Protein AF-A0A1B8W9P7-F1 (afdb_monomer_lite)

Structure (mmCIF, N/CA/C/O backbone):
data_AF-A0A1B8W9P7-F1
#
_entry.id   AF-A0A1B8W9P7-F1
#
loop_
_atom_site.g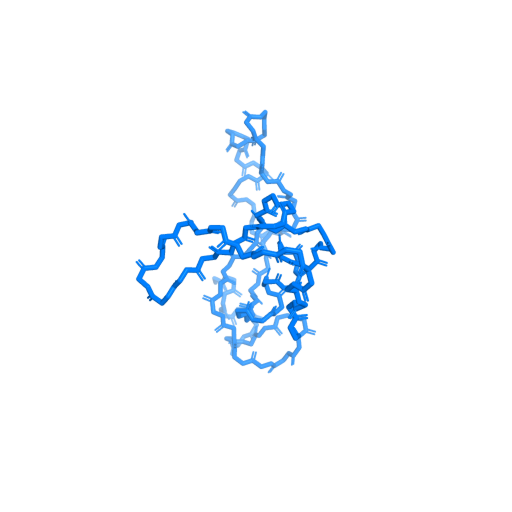roup_PDB
_atom_site.id
_atom_site.type_symbol
_atom_site.label_atom_id
_atom_site.label_alt_id
_atom_site.label_comp_id
_atom_site.label_asym_id
_atom_site.label_entity_id
_atom_site.label_seq_id
_atom_site.pdbx_PDB_ins_code
_atom_site.Cartn_x
_atom_site.Cartn_y
_atom_site.Cartn_z
_atom_site.occupancy
_atom_site.B_iso_or_equiv
_atom_site.auth_seq_id
_atom_site.auth_comp_id
_atom_site.auth_asym_id
_atom_site.auth_atom_id
_atom_site.pdbx_PDB_model_num
ATOM 1 N N . MET A 1 1 ? -9.731 -6.710 -13.544 1.00 78.06 1 MET A N 1
ATOM 2 C CA . MET A 1 1 ? -8.928 -5.678 -12.831 1.00 78.06 1 MET A CA 1
ATOM 3 C C . MET A 1 1 ? -8.537 -6.212 -11.443 1.00 78.06 1 MET A C 1
ATOM 5 O O . MET A 1 1 ? -9.271 -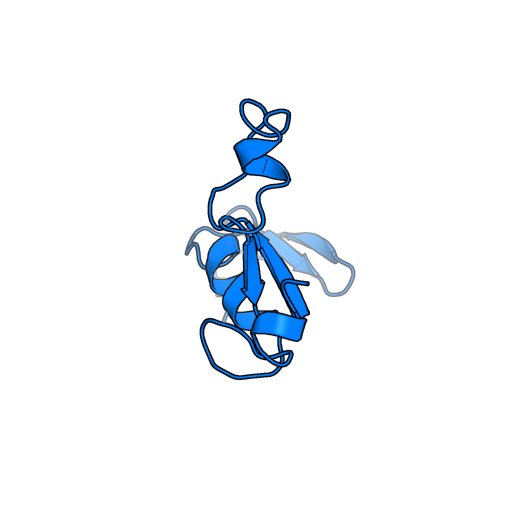7.058 -10.952 1.00 78.06 1 MET A O 1
ATOM 9 N N . LYS A 1 2 ? -7.429 -5.780 -10.799 1.00 91.19 2 LYS A N 1
ATOM 10 C CA . LYS A 1 2 ? -6.929 -6.381 -9.527 1.00 91.19 2 LYS A CA 1
ATOM 11 C C . LYS A 1 2 ? -7.976 -6.428 -8.397 1.00 91.19 2 LYS A C 1
ATOM 13 O O . LYS A 1 2 ? -8.045 -7.402 -7.665 1.00 91.19 2 LYS A O 1
ATOM 18 N N . ILE A 1 3 ? -8.827 -5.407 -8.302 1.00 95.81 3 ILE A N 1
ATOM 19 C CA . ILE A 1 3 ? -9.910 -5.319 -7.306 1.00 95.81 3 ILE A CA 1
ATOM 20 C C . ILE A 1 3 ? -10.975 -6.402 -7.542 1.00 95.81 3 ILE A C 1
ATOM 22 O O . ILE A 1 3 ? -11.422 -7.069 -6.611 1.00 95.81 3 ILE A O 1
ATOM 26 N N . GLU A 1 4 ? -11.374 -6.601 -8.799 1.00 95.62 4 GLU A N 1
ATOM 27 C CA . GLU A 1 4 ? -12.407 -7.573 -9.172 1.00 95.62 4 GLU A CA 1
ATOM 28 C C . GLU A 1 4 ? -11.939 -9.014 -8.961 1.00 95.62 4 GLU A C 1
ATOM 30 O O . GLU A 1 4 ? -12.737 -9.851 -8.549 1.00 95.62 4 GLU A O 1
ATOM 35 N N . SER A 1 5 ? -10.651 -9.304 -9.194 1.00 95.44 5 SER A N 1
ATOM 36 C CA . SER A 1 5 ? -10.098 -10.657 -9.024 1.00 95.44 5 SER A CA 1
ATOM 37 C C . SER A 1 5 ? -10.111 -11.151 -7.578 1.00 95.44 5 SER A C 1
ATOM 39 O O . SER A 1 5 ? -9.971 -12.347 -7.355 1.00 95.44 5 SER A O 1
ATOM 41 N N . VAL A 1 6 ? -10.281 -10.247 -6.611 1.00 96.31 6 VAL A N 1
ATOM 42 C CA . VAL A 1 6 ? -10.325 -10.551 -5.170 1.00 96.31 6 VAL A CA 1
ATOM 43 C C . VAL A 1 6 ? -11.658 -10.140 -4.543 1.00 96.31 6 VAL A C 1
ATOM 45 O O . VAL A 1 6 ? -11.764 -9.997 -3.330 1.00 96.31 6 VAL A O 1
ATOM 48 N N . HIS A 1 7 ? -12.688 -9.907 -5.364 1.00 97.56 7 HIS A N 1
ATOM 49 C CA . HIS A 1 7 ? -14.031 -9.524 -4.914 1.00 97.56 7 HIS A CA 1
ATOM 50 C C . HIS A 1 7 ? -14.064 -8.280 -4.005 1.00 97.56 7 HIS A C 1
ATOM 52 O O . HIS A 1 7 ? -14.924 -8.156 -3.135 1.00 97.56 7 HIS A O 1
ATOM 58 N N . GLY A 1 8 ? -13.126 -7.346 -4.201 1.00 97.44 8 GLY A N 1
ATOM 59 C CA . GLY A 1 8 ? -12.999 -6.145 -3.372 1.00 97.44 8 GLY A CA 1
ATOM 60 C C . GLY A 1 8 ? -12.459 -6.391 -1.957 1.00 97.44 8 GLY A C 1
ATOM 61 O O . GLY A 1 8 ? -12.522 -5.486 -1.123 1.00 97.44 8 GLY A O 1
ATOM 62 N N . LEU A 1 9 ? -11.925 -7.580 -1.671 1.00 98.38 9 LEU A N 1
ATOM 63 C CA . LEU A 1 9 ? -11.352 -7.931 -0.375 1.00 98.38 9 LEU A CA 1
ATOM 64 C C . LEU A 1 9 ? -9.835 -7.709 -0.351 1.00 98.38 9 LEU A C 1
ATOM 66 O O . LEU A 1 9 ? -9.147 -7.830 -1.360 1.00 98.38 9 LEU A O 1
ATOM 70 N N . CYS A 1 10 ? -9.328 -7.362 0.826 1.00 98.19 10 CYS A N 1
ATOM 71 C CA . CYS A 1 10 ? -7.913 -7.275 1.139 1.00 98.19 10 CYS A CA 1
ATOM 72 C C . CYS A 1 10 ? -7.285 -8.665 1.051 1.00 98.19 10 CYS A C 1
ATOM 74 O O . CYS A 1 10 ? -7.684 -9.559 1.793 1.00 98.19 10 CYS A O 1
ATOM 76 N N . GLU A 1 11 ? -6.242 -8.816 0.239 1.00 97.75 11 GLU A N 1
ATOM 77 C CA . GLU A 1 11 ? -5.548 -10.098 0.041 1.00 97.75 11 GLU A CA 1
ATOM 78 C C . GLU A 1 11 ? -4.792 -10.603 1.280 1.00 97.75 11 GLU A C 1
ATOM 80 O O . GLU A 1 11 ? -4.355 -11.750 1.301 1.00 97.75 11 GLU A O 1
ATOM 85 N N . ARG A 1 12 ? -4.634 -9.767 2.316 1.00 97.38 12 ARG A N 1
ATOM 86 C CA . ARG A 1 12 ? -3.915 -10.117 3.552 1.00 97.38 12 ARG A CA 1
ATOM 87 C C . ARG A 1 12 ? -4.833 -10.484 4.726 1.00 97.38 12 ARG A C 1
ATOM 89 O O . ARG A 1 12 ? -4.409 -11.229 5.603 1.00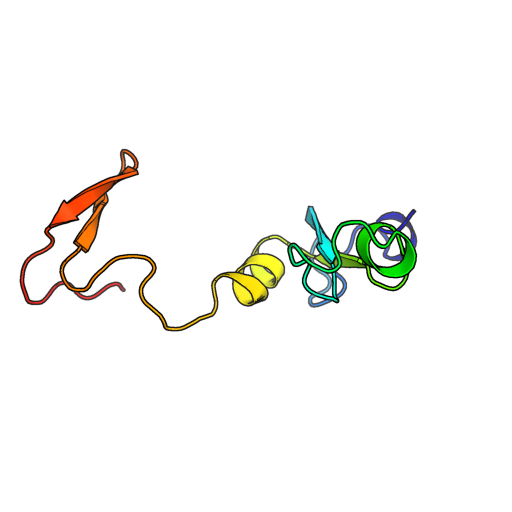 97.38 12 ARG A O 1
ATOM 96 N N . CYS A 1 13 ? -6.049 -9.933 4.799 1.00 97.75 13 CYS A N 1
ATOM 97 C CA . CYS A 1 13 ? -6.908 -10.076 5.989 1.00 97.75 13 CYS A CA 1
ATOM 98 C C . CYS A 1 13 ? -8.411 -10.223 5.710 1.00 97.75 13 CYS A C 1
ATOM 100 O O . CYS A 1 13 ? -9.203 -10.146 6.650 1.00 97.75 13 CYS A O 1
ATOM 102 N N . ASP A 1 14 ? -8.813 -10.365 4.444 1.00 97.25 14 ASP A N 1
ATOM 103 C CA . ASP A 1 14 ? -10.195 -10.598 3.992 1.00 97.25 14 ASP A CA 1
ATOM 104 C C . ASP A 1 14 ? -11.230 -9.513 4.364 1.00 97.25 14 ASP A C 1
ATOM 106 O O . ASP A 1 14 ? -12.418 -9.637 4.067 1.00 97.25 14 ASP A O 1
ATOM 110 N N . LYS A 1 15 ? -10.806 -8.400 4.975 1.00 97.69 15 LYS A N 1
ATOM 111 C CA . LYS A 1 15 ? -11.620 -7.180 5.137 1.00 97.69 15 LYS A CA 1
ATOM 112 C C . LYS A 1 15 ? -11.734 -6.434 3.801 1.00 97.69 15 LYS A C 1
ATOM 114 O O . LYS A 1 15 ? -10.893 -6.646 2.936 1.00 97.69 15 LYS A O 1
ATOM 119 N N . PRO A 1 16 ? -12.686 -5.501 3.621 1.00 98.31 16 PRO A N 1
ATOM 120 C CA . PRO A 1 16 ? -12.726 -4.660 2.424 1.00 98.31 16 PRO A CA 1
ATOM 121 C C . PRO A 1 16 ? -11.378 -3.976 2.145 1.00 98.31 16 PRO A C 1
ATOM 123 O O . PRO A 1 16 ? -10.783 -3.363 3.038 1.00 98.31 16 PRO A O 1
ATOM 126 N N . GLY A 1 17 ? -10.885 -4.108 0.913 1.00 97.31 17 GLY A N 1
ATOM 127 C CA . GLY A 1 17 ? -9.655 -3.453 0.476 1.00 97.31 17 GLY A CA 1
ATOM 128 C C . GLY A 1 17 ? -9.853 -1.953 0.237 1.00 97.31 17 GLY A C 1
ATOM 129 O O . GLY A 1 17 ? -10.968 -1.431 0.260 1.00 97.31 17 GLY A O 1
ATOM 130 N N . TYR A 1 18 ? -8.751 -1.234 0.034 1.00 97.50 18 TYR A N 1
ATOM 131 C CA . TYR A 1 18 ? -8.769 0.217 -0.174 1.00 97.50 18 TYR A CA 1
ATOM 132 C C . TYR A 1 18 ? -7.674 0.695 -1.139 1.00 97.50 18 TYR A C 1
ATOM 134 O O . TYR A 1 18 ? -7.924 1.590 -1.943 1.00 97.50 18 TYR A O 1
ATOM 142 N N . ILE A 1 19 ? -6.482 0.093 -1.097 1.00 96.69 19 ILE A N 1
ATOM 143 C CA . ILE A 1 19 ? -5.281 0.543 -1.815 1.00 96.69 19 ILE A CA 1
ATOM 144 C C . ILE A 1 19 ? -4.781 -0.587 -2.711 1.00 96.69 19 ILE A C 1
ATOM 146 O O . ILE A 1 19 ? -4.724 -1.733 -2.280 1.00 96.69 19 ILE A O 1
ATOM 150 N N . VAL A 1 20 ? -4.394 -0.270 -3.948 1.00 96.69 20 VAL A N 1
ATOM 151 C CA . VAL A 1 20 ? -3.575 -1.175 -4.767 1.00 96.69 20 VAL A CA 1
ATOM 152 C C . VAL A 1 20 ? -2.109 -0.855 -4.477 1.00 96.69 20 VAL A C 1
ATOM 154 O O . VAL A 1 20 ? -1.673 0.271 -4.704 1.00 96.69 20 VAL A O 1
ATOM 157 N N . HIS A 1 21 ? -1.380 -1.821 -3.937 1.00 96.00 21 HIS A N 1
ATOM 158 C CA . HIS A 1 21 ? -0.023 -1.697 -3.418 1.00 96.00 21 HIS A CA 1
ATOM 159 C C . HIS A 1 21 ? 0.956 -2.536 -4.244 1.00 96.00 21 HIS A C 1
ATOM 161 O O . HIS A 1 21 ? 0.627 -3.646 -4.653 1.00 96.00 21 HIS A O 1
ATOM 167 N N . HIS A 1 22 ? 2.162 -2.020 -4.487 1.00 97.25 22 HIS A N 1
ATOM 168 C CA . HIS A 1 22 ? 3.229 -2.764 -5.161 1.00 97.25 22 HIS A CA 1
ATOM 169 C C . HIS A 1 22 ? 3.925 -3.724 -4.196 1.00 97.25 22 HIS A C 1
ATOM 171 O O . HIS A 1 22 ? 4.530 -3.274 -3.232 1.00 97.25 22 HIS A O 1
ATOM 177 N N . THR A 1 23 ? 3.933 -5.022 -4.498 1.00 95.75 23 THR A N 1
ATOM 178 C CA . THR A 1 23 ? 4.650 -6.034 -3.694 1.00 95.75 23 THR A CA 1
ATOM 179 C C . THR A 1 23 ? 6.171 -5.936 -3.840 1.00 95.75 23 THR A C 1
ATOM 181 O O . THR A 1 23 ? 6.921 -6.413 -2.990 1.00 95.75 23 THR A O 1
ATOM 184 N N . VAL A 1 24 ? 6.643 -5.290 -4.911 1.00 96.50 24 VAL A N 1
ATOM 185 C CA . VAL A 1 24 ? 8.039 -4.885 -5.100 1.00 96.50 24 VAL A CA 1
ATOM 186 C C . VAL A 1 24 ? 8.136 -3.376 -4.915 1.00 96.50 24 VAL A C 1
ATOM 188 O O . VAL A 1 24 ? 7.553 -2.614 -5.686 1.00 96.50 24 VAL A O 1
ATOM 191 N N . TYR A 1 25 ? 8.920 -2.933 -3.931 1.00 95.38 25 TYR A N 1
ATOM 192 C CA . TYR A 1 25 ? 9.107 -1.510 -3.657 1.00 95.38 25 TYR A CA 1
ATOM 193 C C . TYR A 1 25 ? 9.635 -0.750 -4.878 1.00 95.38 25 TYR A C 1
ATOM 195 O O . TYR A 1 25 ? 10.685 -1.076 -5.452 1.00 95.38 25 TYR A O 1
ATOM 203 N N . LEU A 1 26 ? 8.927 0.320 -5.239 1.00 96.69 26 LEU A N 1
ATOM 204 C CA . LEU A 1 26 ? 9.409 1.260 -6.235 1.00 96.69 26 LEU A CA 1
ATOM 205 C C . LEU A 1 26 ? 10.524 2.128 -5.649 1.00 96.69 26 LEU A C 1
ATOM 207 O O . LEU A 1 26 ? 10.470 2.630 -4.530 1.00 96.69 26 LEU A O 1
ATOM 211 N N . THR A 1 27 ? 11.550 2.317 -6.455 1.00 96.88 27 THR A N 1
ATOM 212 C CA . THR A 1 27 ? 12.741 3.111 -6.199 1.00 96.88 27 THR A CA 1
ATOM 213 C C . THR A 1 27 ? 12.983 3.990 -7.417 1.00 96.88 27 THR A C 1
ATOM 215 O O . THR A 1 27 ? 12.530 3.690 -8.524 1.00 96.88 27 THR A O 1
ATOM 218 N N . ALA A 1 28 ? 13.797 5.034 -7.266 1.00 97.94 28 ALA A N 1
ATOM 219 C CA . ALA A 1 28 ? 14.192 5.872 -8.400 1.00 97.94 28 ALA A CA 1
ATOM 220 C C . ALA A 1 28 ? 14.850 5.078 -9.552 1.00 97.94 28 ALA A C 1
ATOM 222 O O . ALA A 1 28 ? 14.843 5.534 -10.691 1.00 97.94 28 ALA A O 1
ATOM 223 N N . LYS A 1 29 ? 15.408 3.890 -9.271 1.00 98.06 29 LYS A N 1
ATOM 224 C CA . LYS A 1 29 ? 16.063 3.037 -10.271 1.00 98.06 29 LYS A CA 1
ATOM 225 C C . LYS A 1 29 ? 15.086 2.167 -11.065 1.00 98.06 29 LYS A C 1
ATOM 227 O O . LYS A 1 29 ? 15.361 1.902 -12.227 1.00 98.06 29 LYS A O 1
ATOM 232 N N . ASN A 1 30 ? 13.990 1.709 -10.454 1.00 97.94 30 ASN A N 1
ATOM 233 C CA . ASN A 1 30 ? 13.070 0.745 -11.075 1.00 97.94 30 ASN A CA 1
ATOM 234 C C . ASN A 1 30 ? 11.709 1.344 -11.478 1.00 97.94 30 ASN A C 1
ATOM 236 O O . ASN A 1 30 ? 10.956 0.687 -12.184 1.00 97.94 30 ASN A O 1
ATOM 240 N N . ILE A 1 31 ? 11.396 2.587 -11.090 1.00 97.75 31 ILE A N 1
ATOM 241 C CA . ILE A 1 31 ? 10.079 3.201 -11.341 1.00 97.75 31 ILE A CA 1
ATOM 242 C C . ILE A 1 31 ? 9.704 3.284 -12.831 1.00 97.75 31 ILE A C 1
ATOM 244 O O . ILE A 1 31 ? 8.529 3.193 -13.182 1.00 97.75 31 ILE A O 1
ATOM 248 N N . ASN A 1 32 ? 10.701 3.411 -13.711 1.00 98.25 32 ASN A N 1
ATOM 249 C CA . ASN A 1 32 ? 10.501 3.505 -15.159 1.00 98.25 32 ASN A CA 1
ATOM 250 C C . ASN A 1 32 ? 10.476 2.141 -15.867 1.00 98.25 32 ASN A C 1
ATOM 252 O O . ASN A 1 32 ? 10.288 2.108 -17.080 1.00 98.25 32 ASN A O 1
ATOM 256 N N . ASP A 1 33 ? 10.684 1.034 -15.150 1.00 98.38 33 ASP A N 1
ATOM 257 C CA . ASP A 1 33 ? 10.545 -0.306 -15.716 1.00 98.38 33 ASP A CA 1
ATOM 258 C C . ASP A 1 33 ? 9.066 -0.732 -15.651 1.00 98.38 33 ASP A C 1
ATOM 260 O O . ASP A 1 33 ? 8.563 -1.005 -14.557 1.00 98.38 33 ASP A O 1
ATOM 264 N N . PRO A 1 34 ? 8.337 -0.801 -16.783 1.00 97.50 34 PRO A N 1
ATOM 265 C CA . PRO A 1 34 ? 6.916 -1.142 -16.783 1.00 97.50 34 PRO A CA 1
ATOM 266 C C . PRO A 1 34 ? 6.646 -2.580 -16.326 1.00 97.50 34 PRO A C 1
ATOM 268 O O . PRO A 1 34 ? 5.547 -2.863 -15.850 1.00 97.50 34 PRO A O 1
ATOM 271 N N . TRP A 1 35 ? 7.635 -3.478 -16.408 1.00 97.94 35 TRP A N 1
ATOM 272 C CA . TRP A 1 35 ? 7.520 -4.841 -15.882 1.00 97.94 35 TRP A CA 1
ATOM 273 C C . TRP A 1 35 ? 7.555 -4.888 -14.353 1.00 97.94 35 TRP A C 1
ATOM 275 O O . TRP A 1 35 ? 7.247 -5.927 -13.768 1.00 97.94 35 TRP A O 1
ATOM 285 N N . ILE A 1 36 ? 7.891 -3.761 -13.717 1.00 97.50 36 ILE A N 1
ATOM 286 C CA . ILE A 1 36 ? 7.836 -3.558 -12.271 1.00 97.50 36 ILE A CA 1
ATOM 287 C C . ILE A 1 36 ? 6.681 -2.616 -11.915 1.00 97.50 36 ILE A C 1
ATOM 289 O O . ILE A 1 36 ? 5.811 -2.980 -11.130 1.00 97.50 36 ILE A O 1
ATOM 293 N N . SER A 1 37 ? 6.633 -1.418 -12.502 1.00 97.44 37 SER A N 1
ATOM 294 C CA . SER A 1 37 ? 5.691 -0.374 -12.079 1.00 97.44 37 SER A CA 1
ATOM 295 C C . SER A 1 37 ? 4.248 -0.604 -12.527 1.00 97.44 37 SER A C 1
ATOM 297 O O . SER A 1 37 ? 3.333 -0.142 -11.842 1.00 97.44 37 SER A O 1
ATOM 299 N N . LEU A 1 38 ? 4.036 -1.328 -13.634 1.00 95.75 38 LEU A N 1
ATOM 300 C CA . LEU A 1 38 ? 2.715 -1.568 -14.234 1.00 95.75 38 LEU A CA 1
ATOM 301 C C . LEU A 1 38 ? 2.315 -3.051 -14.275 1.00 95.75 38 LEU A C 1
ATOM 303 O O . LEU A 1 38 ? 1.238 -3.382 -14.774 1.00 95.75 38 LEU A O 1
ATOM 307 N N . ASN A 1 39 ? 3.156 -3.951 -13.765 1.00 96.62 39 ASN A N 1
ATOM 308 C CA . ASN A 1 39 ? 2.869 -5.379 -13.774 1.00 96.62 39 ASN A CA 1
ATOM 309 C C . ASN A 1 39 ? 1.845 -5.740 -12.691 1.00 96.62 39 ASN A C 1
ATOM 311 O O . ASN A 1 39 ? 2.130 -5.655 -11.501 1.00 96.62 39 ASN A O 1
ATOM 315 N N . VAL A 1 40 ? 0.664 -6.195 -13.116 1.00 94.81 40 VAL A N 1
ATOM 316 C CA . VAL A 1 40 ? -0.454 -6.564 -12.233 1.00 94.81 40 VAL A CA 1
ATOM 317 C C . VAL A 1 40 ? -0.106 -7.717 -11.288 1.00 94.81 40 VAL A C 1
ATOM 319 O O . VAL A 1 40 ? -0.661 -7.783 -10.194 1.00 94.81 40 VAL A O 1
ATOM 322 N N . GLU A 1 41 ? 0.823 -8.596 -11.668 1.00 95.69 41 GLU A N 1
ATOM 323 C CA . GLU A 1 41 ? 1.303 -9.683 -10.802 1.00 95.69 41 GLU A CA 1
ATOM 324 C C . GLU A 1 41 ? 2.141 -9.167 -9.622 1.00 95.69 41 GLU A C 1
ATOM 326 O O . GLU A 1 41 ? 2.268 -9.850 -8.610 1.00 95.69 41 GLU A O 1
ATOM 331 N N . LEU A 1 42 ? 2.673 -7.944 -9.729 1.00 97.06 42 LEU A N 1
ATOM 332 C CA . LEU A 1 42 ? 3.411 -7.252 -8.669 1.00 97.06 42 LEU A CA 1
ATOM 333 C C . LEU A 1 42 ? 2.539 -6.243 -7.913 1.00 97.06 42 LEU A C 1
ATOM 335 O O . LEU A 1 42 ? 3.058 -5.382 -7.203 1.00 97.06 42 LEU A O 1
ATOM 339 N N . LEU A 1 43 ? 1.217 -6.340 -8.068 1.00 96.88 43 LEU A N 1
ATOM 340 C CA . LEU A 1 43 ? 0.241 -5.549 -7.332 1.00 96.88 43 LEU A CA 1
ATOM 341 C C . LEU A 1 43 ? -0.576 -6.446 -6.402 1.00 96.88 43 LEU A C 1
ATOM 343 O O . LEU A 1 43 ? -1.000 -7.540 -6.776 1.00 96.88 43 LEU A O 1
ATOM 347 N N . GLU A 1 44 ? -0.882 -5.934 -5.220 1.00 97.00 44 GLU A N 1
ATOM 348 C CA . GLU A 1 44 ? -1.832 -6.501 -4.268 1.00 97.00 44 GLU A CA 1
ATOM 349 C C . GLU A 1 44 ? -2.899 -5.463 -3.897 1.00 97.00 44 GLU A C 1
ATOM 351 O O . GLU A 1 44 ? -2.644 -4.263 -3.902 1.00 97.00 44 GLU A O 1
ATOM 356 N N . TYR A 1 45 ? -4.119 -5.897 -3.603 1.00 98.00 45 TYR A N 1
ATOM 357 C CA . TYR A 1 45 ? -5.181 -5.049 -3.087 1.00 98.00 45 TYR A CA 1
ATOM 358 C C . TYR A 1 45 ? -5.269 -5.223 -1.573 1.00 98.00 45 TYR A C 1
ATOM 360 O O . TYR A 1 45 ? -5.604 -6.297 -1.076 1.00 98.00 45 TYR A O 1
ATOM 368 N N . THR A 1 46 ? -4.958 -4.164 -0.829 1.00 97.88 46 THR A N 1
ATOM 369 C CA . THR A 1 46 ? -4.864 -4.183 0.633 1.00 97.88 46 THR A CA 1
ATOM 370 C C . THR A 1 46 ? -5.796 -3.168 1.281 1.00 97.88 46 THR A C 1
ATOM 372 O O . THR A 1 46 ? -6.168 -2.148 0.694 1.00 97.88 46 THR A O 1
ATOM 375 N N . CYS A 1 47 ? -6.223 -3.448 2.513 1.00 97.62 47 CYS A N 1
ATOM 376 C CA . CYS A 1 47 ? -6.881 -2.452 3.354 1.00 97.62 47 CYS A CA 1
ATOM 377 C C . CYS A 1 47 ? -5.848 -1.450 3.901 1.00 97.62 47 CYS A C 1
ATOM 379 O O . CYS A 1 47 ? -4.642 -1.699 3.879 1.00 97.62 47 CYS A O 1
ATOM 381 N N . ARG A 1 48 ? -6.325 -0.309 4.415 1.00 95.06 48 ARG A N 1
ATOM 382 C CA . ARG A 1 48 ? -5.452 0.748 4.952 1.00 95.06 48 ARG A CA 1
ATOM 383 C C . ARG A 1 48 ? -4.570 0.261 6.104 1.00 95.06 48 ARG A C 1
ATOM 385 O O . ARG A 1 48 ? -3.408 0.640 6.151 1.00 95.06 48 ARG A O 1
ATOM 392 N N . ASP A 1 49 ? -5.106 -0.577 6.987 1.00 94.69 49 ASP A N 1
ATOM 393 C CA . ASP A 1 49 ? -4.373 -1.076 8.155 1.00 94.69 49 ASP A CA 1
ATOM 394 C C . ASP A 1 49 ? -3.190 -1.948 7.719 1.00 94.69 49 ASP A C 1
ATOM 396 O O . ASP A 1 49 ? -2.053 -1.634 8.051 1.00 94.69 49 ASP A O 1
ATOM 400 N N . CYS A 1 50 ? -3.428 -2.956 6.871 1.00 95.38 50 CYS A N 1
ATOM 401 C CA . CYS A 1 50 ? -2.362 -3.826 6.369 1.00 95.38 50 CYS A CA 1
ATOM 402 C C . CYS A 1 50 ? -1.330 -3.074 5.512 1.00 95.38 50 CYS A C 1
ATOM 404 O O . CYS A 1 50 ? -0.146 -3.395 5.552 1.00 95.38 50 CYS A O 1
ATOM 406 N N . HIS A 1 51 ? -1.756 -2.063 4.747 1.00 94.88 51 HIS A N 1
ATOM 407 C CA . HIS A 1 51 ? -0.831 -1.198 4.012 1.00 94.88 51 HIS A CA 1
ATOM 408 C C . HIS A 1 51 ? 0.049 -0.361 4.953 1.00 94.88 51 HIS A C 1
ATOM 410 O O . HIS A 1 51 ? 1.242 -0.183 4.712 1.00 94.88 51 HIS A O 1
ATOM 416 N N . ASN A 1 52 ? -0.537 0.183 6.019 1.00 90.75 52 ASN A N 1
ATOM 417 C CA . ASN A 1 52 ? 0.195 0.975 6.999 1.00 90.75 52 ASN A CA 1
ATOM 418 C C . ASN A 1 52 ? 1.124 0.106 7.847 1.00 90.75 52 ASN A C 1
ATOM 420 O O . ASN A 1 52 ? 2.207 0.558 8.179 1.00 90.75 52 ASN A O 1
ATOM 424 N N . GLU A 1 53 ? 0.751 -1.128 8.174 1.00 90.06 53 GLU A N 1
ATOM 425 C CA . GLU A 1 53 ? 1.655 -2.073 8.841 1.00 90.06 53 GLU A CA 1
ATOM 426 C C . GLU A 1 53 ? 2.921 -2.326 8.006 1.00 90.06 53 GLU A C 1
ATOM 428 O O . GLU A 1 53 ? 4.016 -2.346 8.560 1.00 90.06 53 GLU A O 1
ATOM 433 N N . GLU A 1 54 ? 2.794 -2.429 6.679 1.00 89.25 54 GLU A N 1
ATOM 434 C CA . GLU A 1 54 ? 3.927 -2.587 5.756 1.00 89.25 54 GLU A CA 1
ATOM 435 C C . GLU A 1 54 ? 4.854 -1.356 5.740 1.00 89.25 54 GLU A C 1
ATOM 437 O O . GLU A 1 54 ? 6.065 -1.484 5.900 1.00 89.25 54 GLU A O 1
ATOM 442 N N . HIS A 1 55 ? 4.297 -0.148 5.572 1.00 85.75 55 HIS A N 1
ATOM 443 C CA . HIS A 1 55 ? 5.097 1.077 5.372 1.00 85.75 55 HIS A CA 1
ATOM 444 C C . HIS A 1 55 ? 5.421 1.858 6.648 1.00 85.75 55 HIS A C 1
ATOM 446 O O . HIS A 1 55 ? 6.380 2.624 6.683 1.00 85.75 55 HIS A O 1
ATOM 452 N N . MET A 1 56 ? 4.594 1.727 7.680 1.00 75.69 56 MET A N 1
ATOM 453 C CA . MET A 1 56 ? 4.664 2.487 8.934 1.00 75.69 56 MET A CA 1
ATOM 454 C C . MET A 1 56 ? 4.909 1.590 10.153 1.00 75.69 56 MET A C 1
ATOM 456 O O . MET A 1 56 ? 5.046 2.106 11.259 1.00 75.69 56 MET A O 1
ATOM 460 N N . GLY A 1 57 ? 4.986 0.266 9.977 1.00 58.91 57 GLY A N 1
ATOM 461 C CA . GLY A 1 57 ? 5.270 -0.691 11.050 1.00 58.91 57 GLY A CA 1
ATOM 462 C C . GLY A 1 57 ? 6.721 -0.690 11.540 1.00 58.91 57 GLY A C 1
ATOM 463 O O . GLY A 1 57 ? 7.076 -1.483 12.411 1.00 58.91 57 GLY A O 1
ATOM 464 N N . THR A 1 58 ? 7.585 0.182 11.015 1.00 55.19 58 THR A N 1
ATOM 465 C CA . THR A 1 58 ? 8.941 0.328 11.544 1.00 55.19 58 THR A CA 1
ATOM 466 C C . THR A 1 58 ? 8.880 0.982 12.921 1.00 55.19 58 THR A C 1
ATOM 468 O O . THR A 1 58 ? 8.343 2.075 13.067 1.00 55.19 58 THR A O 1
ATOM 471 N N . ALA A 1 59 ? 9.498 0.347 13.918 1.00 55.25 59 ALA A N 1
ATOM 472 C CA . ALA A 1 59 ? 9.652 0.867 15.281 1.00 55.25 59 ALA A CA 1
ATOM 473 C C . ALA A 1 59 ? 10.424 2.204 15.366 1.00 55.25 59 ALA A C 1
ATOM 475 O O . ALA A 1 59 ? 10.565 2.769 16.452 1.00 55.25 59 ALA A O 1
ATOM 476 N N . GLU A 1 60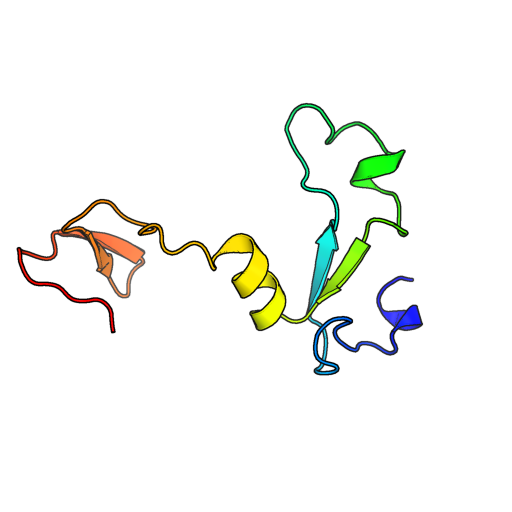 ? 10.934 2.700 14.237 1.00 58.03 60 GLU A N 1
ATOM 477 C CA . GLU A 1 60 ? 11.642 3.965 14.139 1.00 58.03 60 GLU A CA 1
ATOM 478 C C . GLU A 1 60 ? 10.676 5.150 14.310 1.00 58.03 60 GLU A C 1
ATOM 480 O O . GLU A 1 60 ? 9.656 5.246 13.617 1.00 58.03 60 GLU A O 1
ATOM 485 N N . PRO A 1 61 ? 10.979 6.086 15.223 1.00 63.66 61 PRO A N 1
ATOM 486 C CA . PRO A 1 61 ? 10.190 7.292 15.390 1.00 63.66 61 PRO A CA 1
ATOM 487 C C . PRO A 1 61 ? 10.102 8.095 14.082 1.00 63.66 61 PRO A C 1
ATOM 489 O O . PRO A 1 61 ? 11.110 8.526 13.533 1.00 63.66 61 PRO A O 1
ATOM 492 N N . ILE A 1 62 ? 8.875 8.380 13.625 1.00 74.31 62 ILE A N 1
ATOM 493 C CA . ILE A 1 62 ? 8.593 9.286 12.484 1.00 74.31 62 ILE A CA 1
ATOM 494 C C . ILE A 1 62 ? 9.212 10.686 12.697 1.00 74.31 62 ILE A C 1
ATOM 496 O O . ILE A 1 62 ? 9.428 11.445 11.755 1.00 74.31 62 ILE A O 1
ATOM 500 N N . THR A 1 63 ? 9.480 11.046 13.950 1.00 81.06 63 THR A N 1
ATOM 501 C CA . THR A 1 63 ? 9.984 12.345 14.390 1.00 81.06 63 THR A CA 1
ATOM 502 C C . THR A 1 63 ? 11.233 12.154 15.253 1.00 81.06 63 THR A C 1
ATOM 504 O O . THR A 1 63 ? 11.378 11.130 15.916 1.00 81.06 63 THR A O 1
ATOM 507 N N . ALA A 1 64 ? 12.143 13.133 15.276 1.00 82.25 64 ALA A N 1
ATOM 508 C CA . ALA A 1 64 ? 13.338 13.074 16.123 1.00 82.25 64 ALA A CA 1
ATOM 509 C C . ALA A 1 64 ? 12.972 12.903 17.613 1.00 82.25 64 ALA A C 1
ATOM 511 O O . ALA A 1 64 ? 11.900 13.331 18.053 1.00 82.25 64 ALA A O 1
ATOM 512 N N . GLN A 1 65 ? 13.869 12.314 18.410 1.00 78.44 65 GLN A N 1
ATOM 513 C CA . GLN A 1 65 ? 13.654 12.163 19.851 1.00 78.44 65 GLN A CA 1
ATOM 514 C C . GLN A 1 65 ? 13.331 13.521 20.498 1.00 78.44 65 GLN A C 1
ATOM 516 O O . GLN A 1 65 ? 14.011 14.514 20.251 1.00 78.44 65 GLN A O 1
ATOM 521 N N . GLY A 1 66 ? 12.274 13.560 21.314 1.00 82.81 66 GLY A N 1
ATOM 522 C CA . GLY A 1 66 ? 11.785 14.799 21.926 1.00 82.81 66 GLY A CA 1
ATOM 523 C C . GLY A 1 66 ? 10.927 15.669 21.001 1.00 82.81 66 GLY A C 1
ATOM 524 O O . GLY A 1 66 ? 10.701 16.836 21.310 1.00 82.81 66 GLY A O 1
ATOM 525 N N . THR A 1 67 ? 10.438 15.137 19.872 1.00 86.50 67 THR A N 1
ATOM 526 C CA . THR A 1 67 ? 9.513 15.852 18.975 1.00 86.50 67 THR A CA 1
ATOM 527 C C . THR A 1 67 ? 8.263 15.037 18.641 1.00 86.50 67 THR A C 1
ATOM 529 O O . THR A 1 67 ? 8.313 13.808 18.559 1.00 86.50 67 THR A O 1
ATOM 532 N N . ALA A 1 68 ? 7.130 15.717 18.444 1.00 87.69 68 ALA A N 1
ATOM 533 C CA . ALA A 1 68 ? 5.856 15.125 18.028 1.00 87.69 68 ALA A CA 1
ATOM 534 C C . ALA A 1 68 ? 5.063 16.104 17.151 1.00 87.69 68 ALA A C 1
ATOM 536 O O . ALA A 1 68 ? 5.326 17.302 17.177 1.00 87.69 68 ALA A O 1
ATOM 537 N N . PHE A 1 69 ? 4.093 15.602 16.384 1.00 87.19 69 PHE A N 1
ATOM 538 C CA . PHE A 1 69 ? 3.134 16.455 15.681 1.00 87.19 69 PHE A CA 1
ATOM 539 C C . PHE A 1 69 ? 1.962 16.812 16.603 1.00 87.19 69 PHE A C 1
ATOM 541 O O . PHE A 1 69 ? 1.463 15.932 17.309 1.00 87.19 69 PHE A O 1
ATOM 548 N N . ASP A 1 70 ? 1.538 18.076 16.602 1.00 85.75 70 ASP A N 1
ATOM 549 C CA . ASP A 1 70 ? 0.296 18.513 17.251 1.00 85.75 70 ASP A CA 1
ATOM 550 C C . ASP A 1 70 ? -0.947 18.199 16.388 1.00 85.75 70 ASP A C 1
ATOM 552 O O . ASP A 1 70 ? -0.844 17.656 15.286 1.00 85.75 70 ASP A O 1
ATOM 556 N N . GLU A 1 71 ? -2.141 18.533 16.886 1.00 89.06 71 GLU A N 1
ATOM 557 C CA . GLU A 1 71 ? -3.415 18.297 16.182 1.00 89.06 71 GLU A CA 1
ATOM 558 C C . GLU A 1 71 ? -3.553 19.072 14.856 1.00 89.06 71 GLU A C 1
ATOM 560 O O . GLU A 1 71 ? -4.363 18.706 14.005 1.00 89.06 71 GLU A O 1
ATOM 565 N N . TYR A 1 72 ? -2.744 20.116 14.662 1.00 91.94 72 TYR A N 1
ATOM 566 C CA . TYR A 1 72 ? -2.698 20.929 13.447 1.00 91.94 72 TYR A CA 1
ATOM 567 C C . TYR A 1 72 ? -1.608 20.454 12.474 1.00 91.94 72 TYR A C 1
ATOM 569 O O . TYR A 1 72 ? -1.465 21.015 11.388 1.00 91.94 72 TYR A O 1
ATOM 577 N N . GLY A 1 73 ? -0.843 19.422 12.845 1.00 85.44 73 GLY A N 1
ATOM 578 C CA . GLY A 1 73 ? 0.252 18.878 12.049 1.00 85.44 73 GLY A CA 1
ATOM 579 C C . GLY A 1 73 ? 1.569 19.651 12.168 1.00 85.44 73 GLY A C 1
ATOM 580 O O . GLY A 1 73 ? 2.462 19.436 11.348 1.00 85.44 73 GLY A O 1
ATOM 581 N N . ASN A 1 74 ? 1.737 20.524 13.167 1.00 91.56 74 ASN A N 1
ATOM 582 C CA . ASN A 1 74 ? 3.016 21.194 13.418 1.00 91.56 74 ASN A CA 1
ATOM 583 C C . ASN A 1 74 ? 3.966 20.277 14.188 1.00 91.56 74 ASN A C 1
ATOM 585 O O . ASN A 1 74 ? 3.561 19.631 15.153 1.00 91.56 74 ASN A O 1
ATOM 589 N N . LEU A 1 75 ? 5.248 20.267 13.816 1.00 90.88 75 LEU A N 1
ATOM 590 C CA . LEU A 1 75 ? 6.284 19.581 14.586 1.00 90.88 75 LEU A CA 1
ATOM 591 C C . LEU A 1 75 ? 6.662 20.420 15.818 1.00 90.88 75 LEU A C 1
ATOM 593 O O . LEU A 1 75 ? 7.215 21.511 15.681 1.00 90.88 75 LEU A O 1
ATOM 597 N N . ILE A 1 76 ? 6.388 19.900 17.013 1.00 90.06 76 ILE A N 1
ATOM 598 C CA . ILE A 1 76 ? 6.652 20.552 18.301 1.00 90.06 76 ILE A CA 1
ATOM 599 C C . ILE A 1 76 ? 7.679 19.776 19.129 1.00 90.06 76 ILE A C 1
ATOM 601 O O . ILE A 1 76 ? 7.831 18.562 18.979 1.00 90.06 76 ILE A O 1
ATOM 605 N N . LEU A 1 77 ? 8.359 20.477 20.040 1.00 90.31 77 LEU A N 1
ATOM 606 C CA . LEU A 1 77 ? 9.171 19.851 21.082 1.00 90.31 77 LEU A CA 1
ATOM 6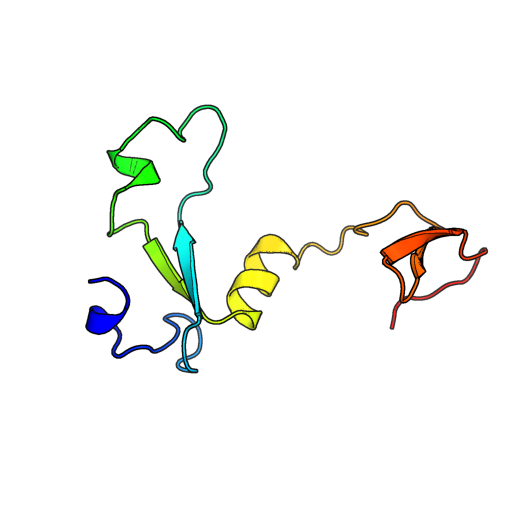07 C C . LEU A 1 77 ? 8.249 19.290 22.171 1.00 90.31 77 LEU A C 1
ATOM 609 O O . LEU A 1 77 ? 7.448 20.017 22.755 1.00 90.31 77 LEU A O 1
ATOM 613 N N . VAL A 1 78 ? 8.399 18.009 22.476 1.00 83.75 78 VAL A N 1
ATOM 614 C CA . VAL A 1 78 ? 7.779 17.350 23.625 1.00 83.75 78 VAL A CA 1
ATOM 615 C C . VAL A 1 78 ? 8.924 16.976 24.562 1.00 83.75 78 VAL A C 1
ATOM 617 O O . VAL A 1 78 ? 9.819 16.232 24.173 1.00 83.75 78 VAL A O 1
ATOM 620 N N . GLY A 1 79 ? 8.983 17.596 25.744 1.00 72.06 79 GLY A N 1
ATOM 621 C CA . GLY A 1 79 ? 10.138 17.505 26.650 1.00 72.06 79 GLY A CA 1
ATOM 622 C C . GLY A 1 79 ? 10.545 16.072 27.034 1.00 72.06 79 GLY A C 1
ATOM 623 O O . GLY A 1 79 ? 9.851 15.098 26.731 1.00 72.06 79 GLY A O 1
ATOM 624 N N . GLU A 1 80 ? 11.683 15.937 27.726 1.00 58.88 80 GLU A N 1
ATOM 625 C CA . GLU A 1 80 ? 12.176 14.634 28.191 1.00 58.88 80 GLU A CA 1
ATOM 626 C C . GLU A 1 80 ? 11.089 13.880 28.981 1.00 58.88 80 GLU A C 1
ATOM 628 O O . GLU A 1 80 ? 10.539 14.393 29.953 1.00 58.88 80 GLU A O 1
ATOM 633 N N . GLY A 1 81 ? 10.755 12.659 28.542 1.00 60.34 81 GLY A N 1
ATOM 634 C CA . GLY A 1 81 ? 9.745 11.807 29.184 1.00 60.34 81 GLY A CA 1
ATOM 635 C C . GLY A 1 81 ? 8.428 11.631 28.420 1.00 60.34 81 GLY A C 1
ATOM 636 O O . GLY A 1 81 ? 7.582 10.860 28.875 1.00 60.34 81 GLY A O 1
ATOM 637 N N . PHE A 1 82 ? 8.249 12.262 27.253 1.00 64.69 82 PHE A N 1
ATOM 638 C CA . PHE A 1 82 ? 7.110 11.960 26.383 1.00 64.69 82 PHE A CA 1
ATOM 639 C C . PHE A 1 82 ? 7.164 10.503 25.899 1.00 64.69 82 PHE A C 1
ATOM 641 O O . PHE A 1 82 ? 8.031 10.123 25.110 1.00 64.69 82 PHE A O 1
ATOM 648 N N . LYS A 1 83 ? 6.225 9.680 26.373 1.00 55.91 83 LYS A N 1
ATOM 649 C CA . LYS A 1 83 ? 5.987 8.337 25.841 1.00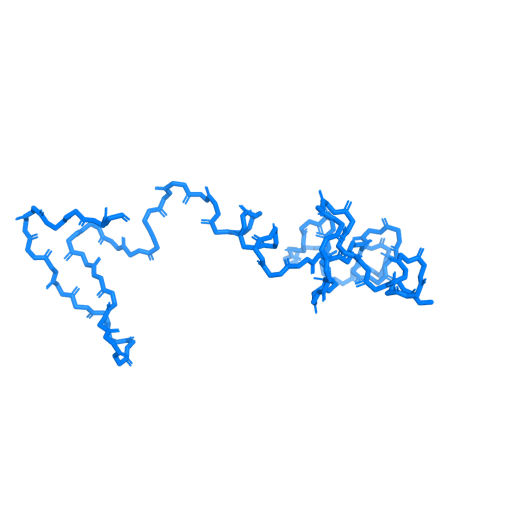 55.91 83 LYS A CA 1
ATOM 650 C C . LYS A 1 83 ? 4.801 8.406 24.890 1.00 55.91 83 LYS A C 1
ATOM 652 O O . LYS A 1 83 ? 3.705 8.768 25.312 1.00 55.91 83 LYS A O 1
ATOM 657 N N . ARG A 1 84 ? 5.023 8.058 23.619 1.00 58.16 84 ARG A N 1
ATOM 658 C CA . ARG A 1 84 ? 3.914 7.716 22.722 1.00 58.16 84 ARG A CA 1
ATOM 659 C C . ARG A 1 84 ? 3.250 6.456 23.282 1.00 58.16 84 ARG A C 1
ATOM 661 O O . ARG A 1 84 ? 3.962 5.514 23.630 1.00 58.16 84 ARG A O 1
ATOM 668 N N . GLY A 1 85 ? 1.933 6.525 23.472 1.00 53.94 85 GLY A N 1
ATOM 669 C CA . GLY A 1 85 ? 1.109 5.376 23.850 1.00 53.94 85 GLY A CA 1
ATOM 670 C C . GLY A 1 85 ? 1.065 4.327 22.754 1.00 53.94 85 GLY A C 1
ATOM 671 O O . GLY A 1 85 ? 1.343 4.693 21.588 1.00 53.94 85 GLY A O 1
#

Secondary structure (DSSP, 8-state):
-TTGGGTTB-TTTSSBP-EEEESS---TTTTT-HHHHS-GGGEEEE-HHHHHHHHH--SS-SS-TTEEE-TTS-EEE--TT----

pLDDT: mean 88.52, std 13.13, range [53.94, 98.38]

Foldseek 3Di:
DQCVVLVQAFPPPRHGFDDWDFLDDDDPVCCPPCCRPVPSVRIGTHHPVVVCCVVVVPPDDPDPPQWDADPVRDIDGHDPPDDDD

Radius of gyration: 17.51 Å; chains: 1; bounding box: 30×32×46 Å

Sequence (85 aa):
MKIESVHGLCERCDKPGYIVHHTVYLTAKNINDPWISLNVELLEYTCRDCHNEEHMGTAEPITAQGTAFDEYGNLILVGEGFKRG